Protein AF-A0A838G8Q7-F1 (afdb_monomer_lite)

Sequence (85 aa):
MNQRPPAGDPRMLEVSVPVATMWTGPDAPRDIDAAAVLDLPDLSAWLTSLDAGGGDDGRLGLHGRTLTQLLLGEPALILEDRDEW

Foldseek 3Di:
DDDQPPDDPWDKDFDAEQKAWAWPDPPLDDPLCVQRLPPHHDVVSSQVQQVVDDCCRHPVVCVNTTDDMDGGGHIDTDRDDDPSD

Secondary structure (DSSP, 8-state):
--PPPP-----EEE--SSEEEEESSTT---GGGGGGSSSS--HHHHHHHHHHS-GGGSGGGGTTTEEEEEETT-EEE-----TT-

Radius of gyration: 14.72 Å; chains: 1; bounding box: 40×31×30 Å

pLDDT: mean 91.47, std 13.47, range [39.03, 98.25]

Structure (mmCIF, N/CA/C/O backbone):
data_AF-A0A838G8Q7-F1
#
_entry.id   AF-A0A838G8Q7-F1
#
loop_
_atom_site.group_PDB
_atom_site.id
_atom_site.type_symbol
_atom_site.label_atom_id
_atom_site.label_alt_id
_atom_site.label_comp_id
_atom_site.label_asym_id
_atom_site.label_entity_id
_atom_site.label_seq_id
_atom_site.pdbx_PDB_ins_code
_atom_site.Cartn_x
_atom_site.Cartn_y
_atom_site.Cartn_z
_atom_site.occupancy
_atom_site.B_iso_or_equiv
_atom_site.auth_seq_id
_atom_site.auth_comp_id
_atom_site.auth_asym_id
_atom_site.auth_atom_id
_atom_site.pdbx_PDB_model_num
ATOM 1 N N . MET A 1 1 ? -22.047 20.944 -5.742 1.00 39.03 1 MET A N 1
ATOM 2 C CA . MET A 1 1 ? -22.992 20.099 -4.983 1.00 39.03 1 MET A CA 1
ATOM 3 C C . MET A 1 1 ? -22.287 18.778 -4.725 1.00 39.03 1 MET A C 1
ATOM 5 O O . MET A 1 1 ? -22.282 17.947 -5.617 1.00 39.03 1 MET A O 1
ATOM 9 N N . ASN A 1 2 ? -21.632 18.607 -3.574 1.00 42.75 2 ASN A N 1
ATOM 10 C CA . ASN A 1 2 ? -21.058 17.308 -3.207 1.00 42.75 2 ASN A CA 1
ATOM 11 C C . ASN A 1 2 ? -22.088 16.583 -2.348 1.00 42.75 2 ASN A C 1
ATOM 13 O O . ASN A 1 2 ? -22.283 16.927 -1.184 1.00 42.75 2 ASN A O 1
ATOM 17 N N . GLN A 1 3 ? -22.807 15.649 -2.968 1.00 51.78 3 GLN A N 1
ATOM 18 C CA . GLN A 1 3 ? -23.711 14.745 -2.267 1.00 51.78 3 GLN A CA 1
ATOM 19 C C . GLN A 1 3 ? -22.858 13.846 -1.369 1.00 51.78 3 GLN A C 1
ATOM 21 O O . GLN A 1 3 ? -21.942 13.177 -1.843 1.00 51.78 3 GLN A O 1
ATOM 26 N N . ARG A 1 4 ? -23.132 13.879 -0.064 1.00 55.19 4 ARG A N 1
ATOM 27 C CA . ARG A 1 4 ? -22.561 12.939 0.899 1.00 55.19 4 ARG A CA 1
ATOM 28 C C . ARG A 1 4 ? -23.128 11.555 0.549 1.00 55.19 4 ARG A C 1
ATOM 30 O O . ARG A 1 4 ? -24.354 11.466 0.444 1.00 55.19 4 AR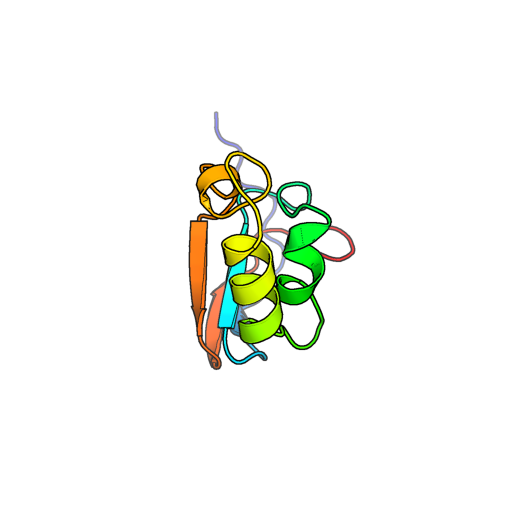G A O 1
ATOM 37 N N . PRO A 1 5 ? -22.306 10.514 0.333 1.00 57.84 5 PRO A N 1
ATOM 38 C CA . PRO A 1 5 ? -22.834 9.172 0.117 1.00 57.84 5 PRO A CA 1
ATOM 39 C C . PRO A 1 5 ? -23.751 8.779 1.292 1.00 57.84 5 PRO A C 1
ATOM 41 O O . PRO A 1 5 ? -23.557 9.280 2.410 1.00 57.84 5 PRO A O 1
ATOM 44 N N . PRO A 1 6 ? -24.800 7.967 1.053 1.00 54.97 6 PRO A N 1
ATOM 45 C CA . PRO A 1 6 ? -25.710 7.545 2.110 1.00 54.97 6 PRO A CA 1
ATOM 46 C C . PRO A 1 6 ? -24.895 6.862 3.208 1.00 54.97 6 PRO A C 1
ATOM 48 O O . PRO A 1 6 ? -24.093 5.978 2.924 1.00 54.97 6 PRO A O 1
ATOM 51 N N . ALA A 1 7 ? -25.064 7.309 4.453 1.00 60.34 7 ALA A N 1
ATOM 52 C CA . ALA A 1 7 ? -24.343 6.741 5.581 1.00 60.34 7 ALA A CA 1
ATOM 53 C C . ALA A 1 7 ? -24.842 5.308 5.811 1.00 60.34 7 ALA A C 1
ATOM 55 O O . ALA A 1 7 ? -25.860 5.099 6.471 1.00 60.34 7 ALA A O 1
ATOM 56 N N . GLY A 1 8 ? -24.128 4.332 5.247 1.00 59.97 8 GLY A N 1
ATOM 57 C CA . GLY A 1 8 ? -24.010 3.031 5.890 1.00 59.97 8 GLY A CA 1
ATOM 58 C C . GLY A 1 8 ? -23.504 3.242 7.318 1.00 59.97 8 GLY A C 1
ATOM 59 O O . GLY A 1 8 ? -22.862 4.255 7.609 1.00 59.97 8 GLY A O 1
ATOM 60 N N . ASP A 1 9 ? -23.854 2.330 8.219 1.00 65.69 9 ASP A N 1
ATOM 61 C CA . ASP A 1 9 ? -23.387 2.368 9.606 1.00 65.69 9 ASP A CA 1
ATOM 62 C C . ASP A 1 9 ? -21.857 2.575 9.618 1.00 65.69 9 ASP A C 1
ATOM 64 O O . ASP A 1 9 ? -21.168 1.828 8.916 1.00 65.69 9 ASP A O 1
ATOM 68 N N . PRO A 1 10 ? -21.305 3.611 10.284 1.00 77.31 10 PRO A N 1
ATOM 69 C CA . PRO A 1 10 ? -19.873 3.883 10.236 1.00 77.31 10 PRO A CA 1
ATOM 70 C C . PRO A 1 10 ? -19.095 2.706 10.828 1.00 77.31 10 PRO A C 1
ATOM 72 O O . PRO A 1 10 ? -18.990 2.549 12.044 1.00 77.31 10 PRO A O 1
ATOM 75 N N . ARG A 1 11 ? -18.532 1.876 9.946 1.00 90.56 11 ARG A N 1
ATOM 76 C CA . ARG A 1 11 ? -17.688 0.746 10.329 1.00 90.56 11 ARG A CA 1
ATOM 77 C C . ARG A 1 11 ? -16.274 1.260 10.547 1.00 90.56 11 ARG A C 1
ATOM 79 O O . ARG A 1 11 ? -15.587 1.622 9.595 1.00 90.56 11 ARG A O 1
ATOM 86 N N . MET A 1 12 ? -15.862 1.313 11.808 1.00 94.62 12 MET A N 1
ATOM 87 C CA . MET A 1 12 ? -14.458 1.461 12.171 1.00 94.62 12 MET A CA 1
ATOM 88 C C . MET A 1 12 ? -13.829 0.071 12.184 1.00 94.62 12 MET A C 1
ATOM 90 O O . MET A 1 12 ? -14.318 -0.808 12.894 1.00 94.62 12 MET A O 1
ATOM 94 N N . LEU A 1 13 ? -12.773 -0.123 11.404 1.00 95.31 13 LEU A N 1
ATOM 95 C CA . LEU A 1 13 ? -11.966 -1.341 11.404 1.00 95.31 13 LEU A CA 1
ATOM 96 C C . LEU A 1 13 ? -10.522 -0.990 11.752 1.00 95.31 13 LEU A C 1
ATOM 98 O O . LEU A 1 13 ? -10.129 0.168 11.670 1.00 95.31 13 LEU A O 1
ATOM 102 N N . GLU A 1 14 ? -9.735 -1.985 12.138 1.00 97.88 14 GLU A N 1
ATOM 103 C CA . GLU A 1 14 ? -8.299 -1.833 12.371 1.00 97.88 14 GLU A CA 1
ATOM 10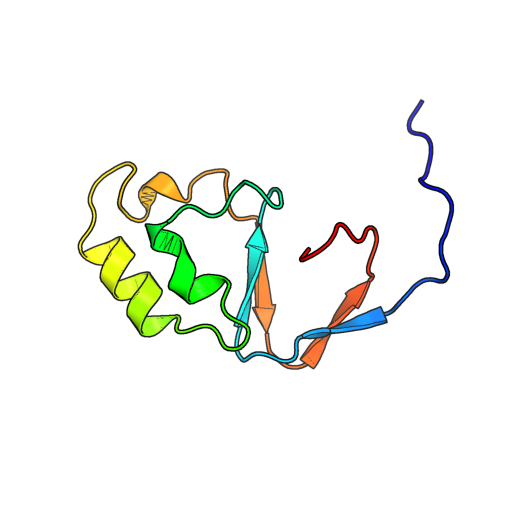4 C C . GLU A 1 14 ? -7.525 -2.612 11.312 1.00 97.88 14 GLU A C 1
ATOM 106 O O . GLU A 1 14 ? -7.962 -3.674 10.859 1.00 97.88 14 GLU A O 1
ATOM 111 N N . VAL A 1 15 ? -6.362 -2.094 10.925 1.00 97.81 15 VAL A N 1
ATOM 112 C CA .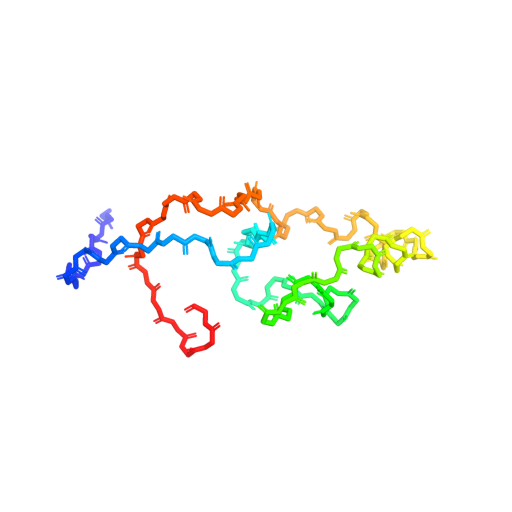 VAL A 1 15 ? -5.456 -2.792 10.011 1.00 97.81 15 VAL A CA 1
ATOM 113 C C . VAL A 1 15 ? -4.962 -4.082 10.665 1.00 97.81 15 VAL A C 1
ATOM 115 O O . VAL A 1 15 ? -4.397 -4.053 11.756 1.00 97.81 15 VAL A O 1
ATOM 118 N N . SER A 1 16 ? -5.146 -5.216 9.987 1.00 97.50 16 SER A N 1
ATOM 119 C CA . SER A 1 16 ? -4.797 -6.558 10.482 1.00 97.50 16 SER A CA 1
ATOM 120 C C . SER A 1 16 ? -3.443 -7.085 9.986 1.00 97.50 16 SER A C 1
ATOM 122 O O . SER A 1 16 ? -3.026 -8.178 10.371 1.00 97.50 16 SER A O 1
ATOM 124 N N . VAL A 1 17 ? -2.743 -6.317 9.150 1.00 97.81 17 VAL A N 1
ATOM 125 C CA . VAL A 1 17 ? -1.450 -6.669 8.542 1.00 97.81 17 VAL A CA 1
ATOM 126 C C . VAL A 1 17 ? -0.336 -5.742 9.041 1.00 97.81 17 VAL A C 1
ATOM 128 O O . VAL A 1 17 ? -0.635 -4.642 9.498 1.00 97.81 17 VAL A O 1
ATOM 131 N N . PRO A 1 18 ? 0.955 -6.127 8.956 1.00 96.81 18 PRO A N 1
ATOM 132 C CA . PRO A 1 18 ? 2.052 -5.282 9.438 1.00 96.81 18 PRO A CA 1
ATOM 133 C C . PRO A 1 18 ? 2.044 -3.861 8.857 1.00 96.81 18 PRO A C 1
ATOM 135 O O . PRO A 1 18 ? 2.262 -2.899 9.594 1.00 96.81 18 PRO A O 1
ATOM 138 N N . VAL A 1 19 ? 1.773 -3.741 7.552 1.00 97.31 19 VAL A N 1
ATOM 139 C CA . VAL A 1 19 ? 1.587 -2.471 6.841 1.00 97.31 19 VAL A CA 1
ATOM 140 C C . VAL A 1 19 ? 0.562 -2.674 5.728 1.00 97.31 19 VAL A C 1
ATOM 142 O O . VAL A 1 19 ? 0.724 -3.575 4.906 1.00 97.31 19 VAL A O 1
ATOM 145 N N . ALA A 1 20 ? -0.450 -1.814 5.667 1.00 97.62 20 ALA A N 1
ATOM 146 C CA . ALA A 1 20 ? -1.380 -1.716 4.548 1.00 97.62 20 ALA A CA 1
ATOM 147 C C . ALA A 1 20 ? -1.052 -0.468 3.720 1.00 97.62 20 ALA A C 1
ATOM 149 O O . ALA A 1 20 ? -0.957 0.635 4.260 1.00 97.62 20 ALA A O 1
ATOM 150 N N . THR A 1 21 ? -0.876 -0.622 2.406 1.00 97.94 21 THR A N 1
ATOM 151 C CA . THR A 1 21 ? -0.698 0.526 1.503 1.00 97.94 21 THR A CA 1
ATOM 152 C C . THR A 1 21 ? -2.063 1.018 1.041 1.00 97.94 21 THR A C 1
ATOM 154 O O . THR A 1 21 ? -2.853 0.243 0.512 1.00 97.94 21 THR A O 1
ATOM 157 N N . MET A 1 22 ? -2.334 2.311 1.221 1.00 97.44 22 MET A N 1
ATOM 158 C CA . MET A 1 22 ? -3.546 2.947 0.716 1.00 97.44 22 MET A CA 1
ATOM 159 C C . MET A 1 22 ? -3.314 3.424 -0.716 1.00 97.44 22 MET A C 1
ATOM 161 O O . MET A 1 22 ? -2.389 4.198 -0.981 1.00 97.44 22 MET A O 1
ATOM 165 N N . TRP A 1 23 ? -4.167 2.972 -1.625 1.00 98.12 23 TRP A N 1
ATOM 166 C CA . TRP A 1 23 ? -4.091 3.258 -3.054 1.00 98.12 23 TRP A CA 1
ATOM 167 C C . TRP A 1 23 ? -5.035 4.400 -3.441 1.00 98.12 23 TRP A C 1
ATOM 169 O O . TRP A 1 23 ? -5.985 4.705 -2.721 1.00 98.12 23 TRP A O 1
ATOM 179 N N . THR A 1 24 ? -4.780 5.059 -4.572 1.00 97.69 24 THR A N 1
ATOM 180 C CA . THR A 1 24 ? -5.662 6.118 -5.100 1.00 97.69 24 THR A CA 1
ATOM 181 C C . THR A 1 24 ? -6.988 5.576 -5.632 1.00 97.69 24 THR A C 1
ATOM 183 O O . THR A 1 24 ? -7.954 6.332 -5.735 1.00 97.69 24 THR A O 1
ATOM 186 N N . GLY A 1 25 ? -7.045 4.278 -5.927 1.00 96.44 25 GLY A N 1
ATOM 187 C CA . GLY A 1 25 ? -8.231 3.540 -6.339 1.00 96.44 25 GLY A CA 1
ATOM 188 C C . GLY A 1 25 ? -7.955 2.032 -6.394 1.00 96.44 25 GLY A C 1
ATOM 189 O O . GLY A 1 25 ? -6.789 1.630 -6.346 1.00 96.44 25 GLY A O 1
ATOM 190 N N . PRO A 1 26 ? -9.004 1.197 -6.503 1.00 95.88 26 PRO A N 1
ATOM 191 C CA . PRO A 1 26 ? -8.874 -0.265 -6.539 1.00 95.88 26 PRO A CA 1
ATOM 192 C C . PRO A 1 26 ? -8.146 -0.787 -7.793 1.00 95.88 26 PRO A C 1
ATOM 194 O O . PRO A 1 26 ? -7.618 -1.891 -7.795 1.00 95.88 26 PRO A O 1
ATOM 197 N N . ASP A 1 27 ? -8.088 0.013 -8.858 1.00 95.75 27 ASP A N 1
ATOM 198 C CA . ASP A 1 27 ? -7.395 -0.254 -10.124 1.00 95.75 27 ASP A CA 1
ATOM 199 C C . ASP A 1 27 ? -5.976 0.345 -10.184 1.00 95.75 27 ASP A C 1
ATOM 201 O O . ASP A 1 27 ? -5.274 0.225 -11.191 1.00 95.75 27 ASP A O 1
ATOM 205 N N . ALA A 1 28 ? -5.539 1.021 -9.117 1.00 97.56 28 ALA A N 1
ATOM 206 C CA . ALA A 1 28 ? -4.217 1.625 -9.049 1.00 97.56 28 ALA A CA 1
ATOM 207 C C . ALA A 1 28 ? -3.062 0.616 -8.875 1.00 97.56 28 ALA A C 1
ATOM 209 O O . ALA A 1 28 ? -2.000 0.890 -9.448 1.00 97.56 28 ALA A O 1
ATOM 210 N N . PRO A 1 29 ? -3.189 -0.506 -8.136 1.00 97.62 29 PRO A N 1
ATOM 211 C CA . PRO A 1 29 ? -2.148 -1.533 -8.114 1.00 97.62 29 PRO A CA 1
ATOM 212 C C . PRO A 1 29 ? -1.889 -2.117 -9.509 1.00 97.62 29 PRO A C 1
ATOM 214 O O . PRO A 1 29 ? -2.807 -2.302 -10.303 1.00 97.62 29 PRO A O 1
ATOM 217 N N . ARG A 1 30 ? -0.625 -2.419 -9.812 1.00 97.50 30 ARG A N 1
ATOM 218 C CA . ARG A 1 30 ? -0.202 -3.119 -11.039 1.00 97.50 30 ARG A CA 1
ATOM 219 C C . ARG A 1 30 ? 0.208 -4.553 -10.706 1.00 97.50 30 ARG A C 1
ATOM 221 O O . ARG A 1 30 ? 0.416 -4.881 -9.542 1.00 97.50 30 ARG A O 1
ATOM 228 N N . ASP A 1 31 ? 0.477 -5.366 -11.724 1.00 96.88 31 ASP A N 1
ATOM 229 C CA . ASP A 1 31 ? 0.963 -6.743 -11.538 1.00 96.88 31 ASP A CA 1
ATOM 230 C C . ASP A 1 31 ? 2.237 -6.825 -10.675 1.00 96.88 31 ASP A C 1
ATOM 232 O O . ASP A 1 31 ? 2.360 -7.705 -9.825 1.00 96.88 31 ASP A O 1
ATOM 236 N N . ILE A 1 32 ? 3.170 -5.874 -10.824 1.00 97.00 32 ILE A N 1
ATOM 237 C CA . ILE A 1 32 ? 4.392 -5.816 -9.998 1.00 97.00 32 ILE A CA 1
ATOM 238 C C . ILE A 1 32 ? 4.105 -5.503 -8.518 1.00 97.00 32 ILE A C 1
ATOM 240 O O . ILE A 1 32 ? 4.929 -5.781 -7.647 1.00 97.00 32 ILE A O 1
ATOM 244 N N . ASP A 1 33 ? 2.928 -4.950 -8.223 1.00 98.00 33 ASP A N 1
ATOM 245 C CA . ASP A 1 33 ? 2.494 -4.589 -6.878 1.00 98.00 33 ASP A CA 1
ATOM 246 C C . ASP A 1 33 ? 1.731 -5.720 -6.170 1.00 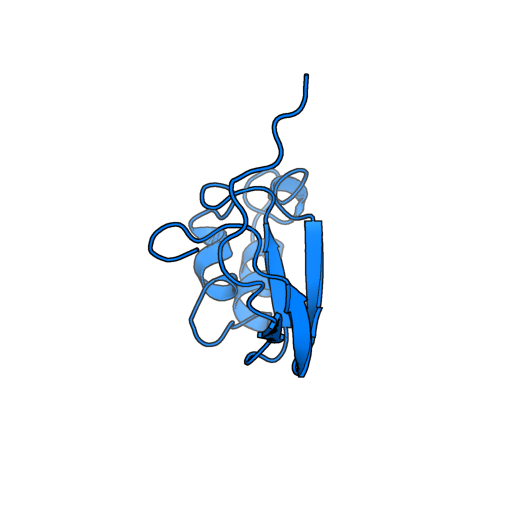98.00 33 ASP A C 1
ATOM 248 O O . ASP A 1 33 ? 1.331 -5.553 -5.019 1.00 98.00 33 ASP A O 1
ATOM 252 N N . ALA A 1 34 ? 1.570 -6.887 -6.809 1.00 97.38 34 ALA A N 1
ATOM 253 C CA . ALA A 1 34 ? 0.789 -8.009 -6.284 1.00 97.38 34 ALA A CA 1
ATOM 254 C C . ALA A 1 34 ? 1.185 -8.407 -4.851 1.00 97.38 34 ALA A C 1
ATOM 256 O O . ALA A 1 34 ? 0.321 -8.660 -4.018 1.00 97.38 34 ALA A O 1
ATOM 257 N N . ALA A 1 35 ? 2.483 -8.392 -4.528 1.00 98.19 35 ALA A N 1
ATOM 258 C CA . ALA A 1 35 ? 2.977 -8.719 -3.190 1.00 98.19 35 ALA A CA 1
ATOM 259 C C . ALA A 1 35 ? 2.515 -7.733 -2.094 1.00 98.19 35 ALA A C 1
ATOM 261 O O . ALA A 1 35 ? 2.512 -8.091 -0.919 1.00 98.19 35 ALA A O 1
ATOM 262 N N . ALA A 1 36 ? 2.108 -6.513 -2.457 1.00 97.81 36 ALA A N 1
ATOM 263 C CA . ALA A 1 36 ? 1.621 -5.493 -1.530 1.00 97.81 36 ALA A CA 1
ATOM 264 C C . ALA A 1 36 ? 0.111 -5.566 -1.251 1.00 97.81 36 ALA A C 1
ATOM 266 O O . ALA A 1 36 ? -0.342 -4.932 -0.299 1.00 97.81 36 ALA A O 1
ATOM 267 N N . VAL A 1 37 ? -0.653 -6.302 -2.067 1.00 97.25 37 VAL A N 1
ATOM 268 C CA . VAL A 1 37 ? -2.123 -6.425 -1.963 1.00 97.25 37 VAL A CA 1
ATOM 269 C C . VAL A 1 37 ? -2.586 -7.820 -1.526 1.00 97.25 37 VAL A C 1
ATOM 271 O O . VAL A 1 37 ? -3.779 -8.089 -1.495 1.00 97.25 37 VAL A O 1
ATOM 274 N N . LEU A 1 38 ? -1.655 -8.714 -1.181 1.00 97.06 38 LEU A N 1
ATOM 275 C CA . LEU A 1 38 ? -1.979 -10.010 -0.579 1.00 97.06 38 LEU A CA 1
ATOM 276 C C . LEU A 1 38 ? -2.652 -9.833 0.791 1.00 97.06 38 LEU A C 1
ATOM 278 O O . LEU A 1 38 ? -2.321 -8.899 1.521 1.00 97.06 38 LEU A O 1
ATOM 282 N N . ASP A 1 39 ? -3.462 -10.818 1.198 1.00 95.62 39 ASP A N 1
ATOM 283 C CA . ASP A 1 39 ? -4.026 -10.922 2.559 1.00 95.62 39 ASP A CA 1
ATOM 284 C C . ASP A 1 39 ? -2.959 -10.777 3.661 1.00 95.62 39 ASP A C 1
ATOM 286 O O . ASP A 1 39 ? -3.232 -10.279 4.752 1.00 95.62 39 ASP A O 1
ATOM 290 N N . LEU A 1 40 ? -1.725 -11.207 3.370 1.00 96.75 40 LEU A N 1
ATOM 291 C CA . LEU A 1 40 ? -0.530 -10.905 4.152 1.00 96.75 40 LEU A CA 1
ATOM 292 C C . LEU A 1 40 ? 0.551 -10.325 3.220 1.00 96.75 40 LEU A C 1
ATOM 294 O O . LEU A 1 40 ? 1.211 -11.095 2.518 1.00 96.75 40 LEU A O 1
ATOM 298 N N . PRO A 1 41 ? 0.749 -8.993 3.202 1.00 98.00 41 PRO A N 1
ATOM 299 C CA . PRO A 1 41 ? 1.695 -8.349 2.301 1.00 98.00 41 PRO A CA 1
ATOM 300 C C . PRO A 1 41 ? 3.147 -8.783 2.531 1.00 98.00 41 PRO A C 1
ATOM 302 O O . PRO A 1 41 ? 3.651 -8.746 3.657 1.00 98.00 41 PRO A O 1
ATOM 305 N N . ASP A 1 42 ? 3.851 -9.097 1.443 1.00 98.19 42 ASP A N 1
ATOM 306 C CA . ASP A 1 42 ? 5.303 -9.296 1.429 1.00 98.19 42 ASP A CA 1
ATOM 307 C C . ASP A 1 42 ? 5.984 -8.032 0.891 1.00 98.19 42 ASP A C 1
ATOM 309 O O . ASP A 1 42 ? 6.324 -7.901 -0.289 1.00 98.19 42 ASP A O 1
ATOM 313 N N . LEU A 1 43 ? 6.175 -7.059 1.785 1.00 96.25 43 LEU A N 1
ATOM 314 C CA . LEU A 1 43 ? 6.797 -5.782 1.432 1.00 96.25 43 LEU A CA 1
ATOM 315 C C . LEU A 1 43 ? 8.252 -5.955 0.985 1.00 96.25 43 LEU A C 1
ATOM 317 O O . LEU A 1 43 ? 8.736 -5.172 0.174 1.00 96.25 43 LEU A O 1
ATOM 321 N N . SER A 1 44 ? 8.966 -6.961 1.495 1.00 97.75 44 SER A N 1
ATOM 322 C CA . SER A 1 44 ? 10.349 -7.211 1.088 1.00 97.75 44 SER A CA 1
ATOM 323 C C . SER A 1 44 ? 10.417 -7.687 -0.360 1.00 97.75 44 SER A C 1
ATOM 325 O O . SER A 1 44 ? 11.223 -7.158 -1.130 1.00 97.75 44 SER A O 1
ATOM 327 N N . ALA A 1 45 ? 9.549 -8.618 -0.760 1.00 98.19 45 ALA A N 1
ATOM 328 C CA . ALA A 1 45 ? 9.435 -9.050 -2.149 1.00 98.19 45 ALA A CA 1
ATOM 329 C C . ALA A 1 45 ? 8.943 -7.918 -3.064 1.00 98.19 45 ALA A C 1
ATOM 331 O O . ALA A 1 45 ? 9.489 -7.729 -4.156 1.00 98.19 45 ALA A O 1
ATOM 332 N N . TRP A 1 46 ? 7.969 -7.122 -2.610 1.00 98.00 46 TRP A N 1
ATOM 333 C CA . TRP A 1 46 ? 7.467 -5.975 -3.369 1.00 98.00 46 TRP A CA 1
ATOM 334 C C . TRP A 1 46 ? 8.565 -4.940 -3.636 1.00 98.00 46 TRP A C 1
ATOM 336 O O . TRP A 1 46 ? 8.827 -4.595 -4.788 1.00 98.00 46 TRP A O 1
ATOM 346 N N . LEU A 1 47 ? 9.274 -4.496 -2.592 1.00 97.56 47 LEU A N 1
ATOM 347 C CA . LEU A 1 47 ? 10.348 -3.509 -2.728 1.00 97.56 47 LEU A CA 1
ATOM 348 C C . LEU A 1 47 ? 11.505 -4.051 -3.572 1.00 97.56 47 LEU A C 1
ATOM 350 O O . LEU A 1 47 ? 12.028 -3.314 -4.401 1.00 97.56 47 LEU A O 1
ATOM 354 N N . THR A 1 48 ? 11.847 -5.337 -3.428 1.00 98.25 48 THR A N 1
ATOM 355 C CA . THR A 1 48 ? 12.868 -5.991 -4.265 1.00 98.25 48 THR A CA 1
ATOM 356 C C . THR A 1 48 ? 12.478 -5.967 -5.743 1.00 98.25 48 THR A C 1
ATOM 358 O O . THR A 1 48 ? 13.319 -5.687 -6.595 1.00 98.25 48 THR A O 1
ATOM 361 N N . SER A 1 49 ? 11.203 -6.204 -6.059 1.00 97.69 49 SER A N 1
ATOM 362 C CA . SER A 1 49 ? 10.701 -6.158 -7.438 1.00 97.69 49 SER A CA 1
ATOM 363 C C . SER A 1 49 ? 10.744 -4.734 -8.000 1.00 97.69 49 SER A C 1
ATOM 365 O O . SER A 1 49 ? 11.227 -4.525 -9.110 1.00 97.69 49 SER A O 1
ATOM 367 N N . LEU A 1 50 ? 10.329 -3.740 -7.208 1.00 97.94 50 LEU A N 1
ATOM 368 C CA . LEU A 1 50 ? 10.392 -2.324 -7.589 1.00 97.94 50 LEU A CA 1
ATOM 369 C C . LEU A 1 50 ? 11.825 -1.796 -7.753 1.00 97.94 50 LEU A C 1
ATOM 371 O O . LEU A 1 50 ? 12.031 -0.871 -8.537 1.00 97.94 50 LEU A O 1
ATOM 375 N N . ASP A 1 51 ? 12.787 -2.338 -7.000 1.00 97.19 51 ASP A N 1
ATOM 376 C CA . ASP A 1 51 ? 14.217 -2.023 -7.129 1.00 97.19 51 ASP A CA 1
ATOM 377 C C . ASP A 1 51 ? 14.858 -2.687 -8.348 1.00 97.19 51 ASP A C 1
ATOM 379 O O . ASP A 1 51 ? 15.776 -2.125 -8.945 1.00 97.19 51 ASP A O 1
ATOM 383 N N . ALA A 1 52 ? 14.386 -3.877 -8.725 1.00 96.75 52 ALA A N 1
ATOM 384 C CA . ALA A 1 52 ? 14.821 -4.550 -9.944 1.00 96.75 52 ALA A CA 1
ATOM 385 C C . ALA A 1 52 ? 14.252 -3.884 -11.211 1.00 96.75 52 ALA A C 1
ATOM 387 O O . ALA A 1 52 ? 14.876 -3.943 -12.272 1.00 96.75 52 ALA A O 1
ATOM 388 N N . GLY A 1 53 ? 13.078 -3.258 -11.101 1.00 92.06 53 GLY A N 1
ATOM 389 C CA . GLY A 1 53 ? 12.437 -2.499 -12.169 1.00 92.06 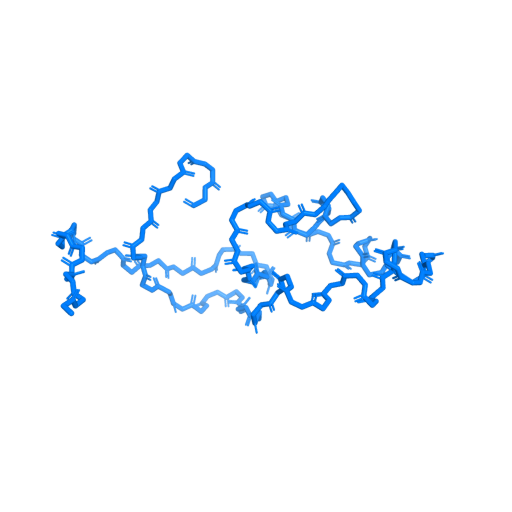53 GLY A CA 1
ATOM 390 C C . GLY A 1 53 ? 13.024 -1.097 -12.373 1.00 92.06 53 GLY A C 1
ATOM 391 O O . GLY A 1 53 ? 13.591 -0.484 -11.470 1.00 92.06 53 GLY A O 1
ATOM 392 N N . GLY A 1 54 ? 12.862 -0.550 -13.579 1.00 91.62 54 GLY A N 1
ATOM 393 C CA . GLY A 1 54 ? 13.257 0.818 -13.926 1.00 91.62 54 GLY A CA 1
ATOM 394 C C . GLY A 1 54 ? 12.074 1.627 -14.453 1.00 91.62 54 GLY A C 1
ATOM 395 O O . GLY A 1 54 ? 11.136 1.065 -15.008 1.00 91.62 54 GLY A O 1
ATOM 396 N N . GLY A 1 55 ? 12.118 2.954 -14.299 1.00 93.56 55 GLY A N 1
ATOM 397 C CA . GLY A 1 55 ? 11.056 3.841 -14.789 1.00 93.56 55 GLY A CA 1
ATOM 398 C C . GLY A 1 55 ? 9.673 3.443 -14.265 1.00 93.56 55 GLY A C 1
ATOM 399 O O . GLY A 1 55 ? 9.497 3.241 -13.059 1.00 93.56 55 GLY A O 1
ATOM 400 N N . ASP A 1 56 ? 8.716 3.307 -15.181 1.00 93.12 56 ASP A N 1
ATOM 401 C CA . ASP A 1 56 ? 7.330 2.945 -14.872 1.00 93.12 56 ASP A CA 1
ATOM 402 C C . ASP A 1 56 ? 7.177 1.514 -14.342 1.00 93.12 56 ASP A C 1
ATOM 404 O O . ASP A 1 56 ? 6.190 1.242 -13.670 1.00 93.12 56 ASP A O 1
ATOM 408 N N . ASP A 1 57 ? 8.157 0.631 -14.552 1.00 92.75 57 ASP A N 1
ATOM 409 C CA . ASP A 1 57 ? 8.176 -0.728 -13.992 1.00 92.75 57 ASP A CA 1
ATOM 410 C C . ASP A 1 57 ? 8.898 -0.790 -12.636 1.00 92.75 57 ASP A C 1
ATOM 412 O O . ASP A 1 57 ? 9.030 -1.855 -12.049 1.00 92.75 57 ASP A O 1
ATOM 416 N N . GLY A 1 58 ? 9.387 0.340 -12.119 1.00 95.44 58 GLY A N 1
ATOM 417 C CA . GLY A 1 58 ? 10.049 0.435 -10.817 1.00 95.44 58 GLY A CA 1
ATOM 418 C C . GLY A 1 58 ? 9.312 1.3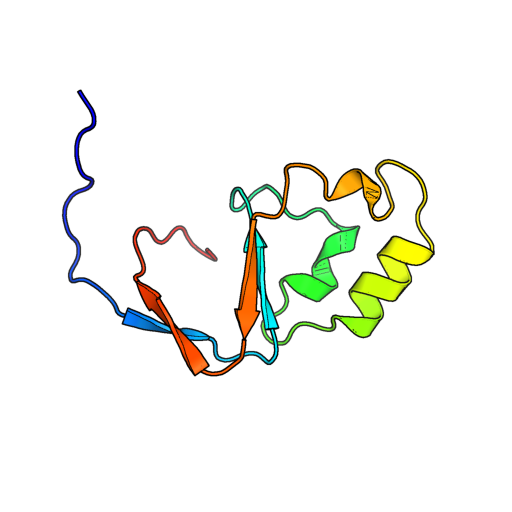57 -9.848 1.00 95.44 58 GLY A C 1
ATOM 419 O O . GLY A 1 58 ? 8.105 1.600 -9.956 1.00 95.44 58 GLY A O 1
ATOM 420 N N . ARG A 1 59 ? 10.061 1.929 -8.899 1.00 96.38 59 ARG A N 1
ATOM 421 C CA . ARG A 1 59 ? 9.534 2.875 -7.895 1.00 96.38 59 ARG A CA 1
ATOM 422 C C . ARG A 1 59 ? 8.866 4.116 -8.493 1.00 96.38 59 ARG A C 1
ATOM 424 O O . ARG A 1 59 ? 7.902 4.610 -7.916 1.00 96.38 59 ARG A O 1
ATOM 431 N N . LEU A 1 60 ? 9.359 4.628 -9.626 1.00 97.25 60 LEU A N 1
ATOM 432 C CA . LEU A 1 60 ? 8.778 5.819 -10.258 1.00 97.25 60 LEU A CA 1
ATOM 433 C C . LEU A 1 60 ? 7.333 5.563 -10.709 1.00 97.25 60 LEU A C 1
ATOM 435 O O . LEU A 1 60 ? 6.493 6.451 -10.582 1.00 97.25 60 LEU A O 1
ATOM 439 N N . GLY A 1 61 ? 7.021 4.332 -11.120 1.00 96.44 61 GLY A N 1
ATOM 440 C CA . GLY A 1 61 ? 5.669 3.936 -11.501 1.00 96.44 61 GLY A CA 1
ATOM 441 C C . GLY A 1 61 ? 4.636 3.954 -10.366 1.00 96.44 61 GLY A C 1
ATOM 442 O O . GLY A 1 61 ? 3.447 3.880 -10.658 1.00 96.44 61 GLY A O 1
ATOM 443 N N . LEU A 1 62 ? 5.045 4.105 -9.096 1.00 97.50 62 LEU A N 1
ATOM 444 C CA . LEU A 1 62 ? 4.123 4.326 -7.968 1.00 97.50 62 LEU A CA 1
ATOM 445 C C . LEU A 1 62 ? 3.594 5.765 -7.889 1.00 97.50 62 LEU A C 1
ATOM 447 O O . LEU A 1 62 ? 2.646 6.036 -7.147 1.00 97.50 62 LEU A O 1
ATOM 451 N N . HIS A 1 63 ? 4.201 6.705 -8.616 1.00 97.12 63 HIS A N 1
ATOM 452 C CA . HIS A 1 63 ? 3.787 8.099 -8.578 1.00 97.12 63 HIS A CA 1
ATOM 453 C C . HIS A 1 63 ? 2.316 8.249 -9.000 1.00 97.12 63 HIS A C 1
ATOM 455 O O . HIS A 1 63 ? 1.920 7.827 -10.083 1.00 97.12 63 HIS A O 1
ATOM 461 N N . GLY A 1 64 ? 1.499 8.845 -8.126 1.00 97.44 64 GLY A N 1
ATOM 462 C CA . GLY A 1 64 ? 0.061 9.019 -8.353 1.00 97.44 64 GLY A CA 1
ATOM 463 C C . GLY A 1 64 ? -0.798 7.767 -8.120 1.00 97.44 64 GLY A C 1
ATOM 464 O O . GLY A 1 64 ? -1.998 7.816 -8.385 1.00 97.44 64 GLY A O 1
ATOM 465 N N . ARG A 1 65 ? -0.223 6.663 -7.620 1.00 98.12 65 ARG A N 1
ATOM 466 C CA . ARG A 1 65 ? -0.949 5.407 -7.340 1.00 98.12 65 ARG A CA 1
ATOM 467 C C . ARG A 1 65 ? -1.160 5.133 -5.857 1.00 98.12 65 ARG A C 1
ATOM 469 O O . ARG A 1 65 ? -2.162 4.528 -5.494 1.00 98.12 65 ARG A O 1
ATOM 476 N N . THR A 1 66 ? -0.244 5.576 -5.001 1.00 97.75 66 THR A N 1
ATOM 477 C CA . THR A 1 66 ? -0.333 5.389 -3.546 1.00 97.75 66 THR A CA 1
ATOM 478 C C . THR A 1 66 ? -0.585 6.716 -2.833 1.00 97.75 66 THR A C 1
ATOM 480 O O . THR A 1 66 ? -0.215 7.786 -3.320 1.00 97.75 66 THR A O 1
ATOM 483 N N . LEU A 1 67 ? -1.248 6.646 -1.679 1.00 97.69 67 LEU A N 1
ATOM 484 C CA . LEU A 1 67 ? -1.605 7.795 -0.847 1.00 97.69 67 LEU A CA 1
ATOM 485 C C . LEU A 1 67 ? -0.794 7.826 0.451 1.00 97.69 67 LEU A C 1
ATOM 487 O O . LEU A 1 67 ? -0.118 8.809 0.740 1.00 97.69 67 LEU A O 1
ATOM 491 N N . THR A 1 68 ? -0.871 6.756 1.240 1.00 96.81 68 THR A N 1
ATOM 492 C CA . THR A 1 68 ? -0.149 6.601 2.510 1.00 96.81 68 THR A CA 1
ATOM 493 C C . THR A 1 68 ? -0.003 5.118 2.838 1.00 96.81 68 THR A C 1
ATOM 495 O O . THR A 1 68 ? -0.453 4.255 2.083 1.00 96.81 68 THR A O 1
ATOM 498 N N . GLN A 1 69 ? 0.604 4.824 3.978 1.00 97.50 69 GLN A N 1
ATOM 499 C CA . GLN A 1 69 ? 0.587 3.508 4.595 1.00 97.50 69 GLN A CA 1
ATOM 500 C C . GLN A 1 69 ? -0.014 3.610 5.995 1.00 97.50 69 GLN A C 1
ATOM 502 O O . GLN A 1 69 ? 0.149 4.637 6.654 1.00 97.50 69 GLN A O 1
ATOM 507 N N . LEU A 1 70 ? -0.709 2.555 6.409 1.00 97.94 70 LEU A N 1
ATOM 508 C CA . LEU A 1 70 ? -1.224 2.382 7.761 1.00 97.94 70 LEU A CA 1
ATOM 509 C C . LEU A 1 70 ? -0.549 1.170 8.399 1.00 97.94 70 LEU A C 1
ATOM 511 O O . LEU A 1 70 ? -0.280 0.173 7.722 1.00 97.94 70 LEU A O 1
ATOM 515 N N . LEU A 1 71 ? -0.267 1.261 9.692 1.00 98.00 71 LEU A N 1
ATOM 516 C CA . LEU A 1 71 ? 0.399 0.201 10.448 1.00 98.00 71 LEU A CA 1
ATOM 517 C C . LEU A 1 71 ? -0.611 -0.732 11.122 1.00 98.00 71 LEU A C 1
ATOM 519 O O . LEU A 1 71 ? -1.762 -0.365 11.344 1.00 98.00 71 LEU A O 1
ATOM 523 N N . LEU A 1 72 ? -0.160 -1.936 11.483 1.00 98.06 72 LEU A N 1
ATOM 524 C CA . LEU A 1 72 ? -0.933 -2.894 12.280 1.00 98.06 72 LEU A CA 1
ATOM 525 C C . LEU A 1 72 ? -1.624 -2.221 13.479 1.00 98.06 72 LEU A C 1
ATOM 527 O O . LEU A 1 72 ? -0.968 -1.582 14.304 1.00 98.06 72 LEU A O 1
ATOM 531 N N . GLY A 1 73 ? -2.935 -2.430 13.599 1.00 98.19 73 GLY A N 1
ATOM 532 C CA . GLY A 1 73 ? -3.765 -1.888 14.675 1.00 98.19 73 GLY A CA 1
ATOM 533 C C . GLY A 1 73 ? -4.182 -0.428 14.489 1.00 98.19 73 GLY A C 1
ATOM 534 O O . GLY A 1 73 ? -4.918 0.093 15.323 1.00 98.19 73 GLY A O 1
ATOM 535 N N . GLU A 1 74 ? -3.751 0.255 13.423 1.00 98.12 74 GLU A N 1
ATOM 536 C CA . GLU A 1 74 ? -4.261 1.595 13.142 1.00 98.12 74 GLU A CA 1
ATOM 537 C C . GLU A 1 74 ? -5.740 1.535 12.725 1.00 98.12 74 GLU A C 1
ATOM 539 O O . GLU A 1 74 ? -6.105 0.731 11.859 1.00 98.12 74 GLU A O 1
ATOM 544 N N . PRO A 1 75 ? -6.607 2.373 13.323 1.00 97.00 75 PRO A N 1
ATOM 545 C CA . PRO A 1 75 ? -8.026 2.394 13.006 1.00 97.00 75 PRO A CA 1
ATOM 546 C C . PRO A 1 75 ? -8.308 3.169 11.710 1.00 97.00 75 PRO A C 1
ATOM 548 O O . PRO A 1 75 ? -7.753 4.245 11.476 1.00 97.00 75 PRO A O 1
ATOM 551 N N . ALA A 1 76 ? -9.241 2.666 10.904 1.00 94.88 76 ALA A N 1
ATOM 552 C CA . ALA A 1 76 ? -9.728 3.287 9.681 1.00 94.88 76 ALA A CA 1
ATOM 553 C C . ALA A 1 76 ? -11.262 3.261 9.616 1.00 94.88 76 ALA A C 1
ATOM 555 O O . ALA A 1 76 ? -11.914 2.245 9.874 1.00 94.88 76 ALA A O 1
ATOM 556 N N . LEU A 1 77 ? -11.845 4.400 9.237 1.00 95.00 77 LEU A N 1
ATOM 557 C CA . LEU A 1 77 ? -13.272 4.504 8.956 1.00 95.00 77 LEU A CA 1
ATOM 558 C C . LEU A 1 77 ? -13.534 4.062 7.517 1.00 95.00 77 LEU A C 1
ATOM 560 O O . LEU A 1 77 ? -13.053 4.699 6.580 1.00 95.00 77 LEU A O 1
ATOM 564 N N . ILE A 1 78 ? -14.346 3.023 7.343 1.00 93.00 78 ILE A N 1
ATOM 565 C CA . ILE A 1 78 ? -14.740 2.549 6.017 1.00 93.00 78 ILE A CA 1
ATOM 566 C C . ILE A 1 78 ? -15.800 3.488 5.438 1.00 93.00 78 ILE A C 1
ATOM 568 O O . ILE A 1 78 ? -16.887 3.639 6.000 1.00 93.00 78 ILE A O 1
ATOM 572 N N . LEU A 1 79 ? -15.466 4.139 4.320 1.00 91.94 79 LEU A N 1
ATOM 573 C CA . LEU A 1 79 ? -16.349 5.077 3.615 1.00 91.94 79 LEU A CA 1
ATOM 574 C C . LEU A 1 79 ? -17.123 4.414 2.471 1.00 91.94 79 LEU A C 1
ATOM 576 O O . LEU A 1 79 ? -18.238 4.832 2.162 1.00 91.94 79 LEU A O 1
ATOM 580 N N . GLU A 1 80 ? -16.520 3.409 1.843 1.00 91.19 80 GLU A N 1
ATOM 581 C CA . GLU A 1 80 ? -17.049 2.654 0.713 1.00 91.19 80 GLU A CA 1
ATOM 582 C C . GLU A 1 80 ? -16.431 1.248 0.727 1.00 91.19 80 GLU A C 1
ATOM 584 O O . GLU A 1 80 ? -15.383 1.055 1.337 1.00 91.19 80 GLU A O 1
ATOM 589 N N . ASP A 1 81 ? -17.116 0.294 0.106 1.00 90.56 81 ASP A N 1
ATOM 590 C CA . ASP A 1 81 ? -16.751 -1.120 -0.012 1.00 90.56 81 ASP A CA 1
ATOM 591 C C . ASP A 1 81 ? -17.165 -1.561 -1.429 1.00 90.56 81 ASP A C 1
ATOM 593 O O . ASP A 1 81 ? -18.287 -1.262 -1.867 1.00 90.56 81 ASP A O 1
ATOM 597 N N . ARG A 1 82 ? -16.239 -2.156 -2.181 1.00 90.81 82 ARG A N 1
ATOM 598 C CA . ARG A 1 82 ? -16.376 -2.584 -3.576 1.00 90.81 82 ARG A CA 1
ATOM 599 C C . ARG A 1 82 ? -15.678 -3.927 -3.778 1.00 90.81 82 ARG A C 1
ATOM 601 O O . ARG A 1 82 ? -14.514 -3.980 -4.167 1.00 90.81 82 ARG A O 1
ATOM 608 N N . ASP A 1 83 ? -16.439 -5.001 -3.610 1.00 88.38 83 ASP A N 1
ATOM 609 C CA . ASP A 1 83 ? -15.986 -6.379 -3.809 1.00 88.38 83 ASP A CA 1
ATOM 610 C C . ASP A 1 83 ? -14.769 -6.724 -2.928 1.00 88.38 83 ASP A C 1
ATOM 612 O O . ASP A 1 83 ? -14.936 -7.039 -1.754 1.00 88.38 83 ASP A O 1
ATOM 616 N N . GLU A 1 84 ? -13.555 -6.676 -3.477 1.00 87.94 84 GLU A N 1
ATOM 617 C CA . GLU A 1 84 ? -12.302 -6.978 -2.767 1.00 87.94 84 GLU A CA 1
ATOM 618 C C . GLU A 1 84 ? -11.639 -5.728 -2.137 1.00 87.94 84 GLU A C 1
ATOM 620 O O . GLU A 1 84 ? -10.519 -5.832 -1.638 1.00 87.94 84 GLU A O 1
ATOM 625 N N . TRP A 1 85 ? -12.303 -4.558 -2.158 1.00 91.62 85 TRP A N 1
ATOM 626 C CA . TRP A 1 85 ? -11.740 -3.249 -1.770 1.00 91.62 85 TRP A CA 1
ATOM 627 C C . TRP A 1 85 ? -12.589 -2.425 -0.806 1.00 91.62 85 TRP A C 1
ATOM 629 O O . TRP A 1 85 ? -13.824 -2.384 -0.983 1.00 91.62 85 TRP A O 1
#